Protein AF-A0A182PWM0-F1 (afdb_monomer_lite)

Radius of gyration: 20.84 Å; chains: 1; bounding box: 54×20×73 Å

pLDDT: mean 75.47, std 14.31, range [35.5, 90.56]

Foldseek 3Di:
DDDDPDDDPPDPPLVPDVVLVVLLVVLQVQLPDLLSLVVNLVSLVVCCVPSVDDLLSSLVSCCNNDDDPLNVVCVVLSPDSPSSVVNSVVCCVPRVDVVVSVVVLVVVLVPQPDQDPVDVVSVVVNVVSD

Secondary structure (DSSP, 8-state):
----------SSSGGG-HHHHHHHHHHHHHTSSGGGHHHHHHHHHHHHHHHT--HHHHHHHHHHH--THHHHHHHHHHTSTTTHHHHHHHHHHHH--HHHHHHHHHHHHHTSPPPBTTBHHHHHHHHHH-

Sequence (130 aa):
MDTAHLHDHLDTAHLHNPTHRSMNAALLHILKGMINWPLFIASYEHSKAICGYSDDENLLRLQRALKGAALEAMVPLLYLPSGLQEAVATLKLRFGRPEVIVERLIEKVRRMPVPRADRLETLAEFGFAV

Structure (mmCIF, N/CA/C/O backbone):
data_AF-A0A182PWM0-F1
#
_entry.id   AF-A0A182PWM0-F1
#
loop_
_atom_site.group_PDB
_atom_site.id
_atom_site.type_symbol
_atom_site.label_atom_id
_atom_site.label_alt_id
_atom_site.label_comp_id
_atom_site.label_asym_id
_atom_site.label_entity_id
_atom_site.label_seq_id
_atom_site.pdbx_PDB_ins_code
_atom_site.Cartn_x
_atom_site.Cartn_y
_atom_site.Cartn_z
_atom_site.occupancy
_atom_site.B_iso_or_equiv
_atom_site.auth_seq_id
_atom_site.auth_comp_id
_atom_site.auth_asym_id
_atom_site.auth_atom_id
_atom_site.pdbx_PDB_model_num
ATOM 1 N N . MET A 1 1 ? 21.338 3.970 -53.027 1.00 41.88 1 MET A N 1
ATOM 2 C CA . MET A 1 1 ? 21.735 4.786 -51.862 1.00 41.88 1 MET A CA 1
ATOM 3 C C . MET A 1 1 ? 20.477 4.968 -51.052 1.00 41.88 1 MET A C 1
ATOM 5 O O . MET A 1 1 ? 19.613 5.741 -51.444 1.00 41.88 1 MET A O 1
ATOM 9 N N . ASP A 1 2 ? 20.328 4.076 -50.079 1.00 35.50 2 ASP A N 1
ATOM 10 C CA . ASP A 1 2 ? 19.062 3.705 -49.464 1.00 35.50 2 ASP A CA 1
ATOM 11 C C . ASP A 1 2 ? 18.490 4.756 -48.519 1.00 35.50 2 ASP A C 1
ATOM 13 O O . ASP A 1 2 ? 19.178 5.420 -47.748 1.00 35.50 2 ASP A O 1
ATOM 17 N N . THR A 1 3 ? 17.173 4.838 -48.616 1.00 43.09 3 THR A N 1
ATOM 18 C CA . THR A 1 3 ? 16.211 5.476 -47.732 1.00 43.09 3 THR A CA 1
ATOM 19 C C . THR A 1 3 ? 16.212 4.849 -46.337 1.00 43.09 3 THR A C 1
ATOM 21 O O . THR A 1 3 ? 16.144 3.627 -46.253 1.00 43.09 3 THR A O 1
ATOM 24 N N . ALA A 1 4 ? 16.181 5.673 -45.281 1.00 39.97 4 ALA A N 1
ATOM 25 C CA . ALA A 1 4 ? 15.366 5.512 -44.058 1.00 39.97 4 ALA A CA 1
ATOM 26 C C . ALA A 1 4 ? 16.038 6.183 -42.845 1.00 39.97 4 ALA A C 1
ATOM 28 O O . ALA A 1 4 ? 16.676 5.532 -42.026 1.00 39.97 4 ALA A O 1
ATOM 29 N N . HIS A 1 5 ? 15.834 7.493 -42.689 1.00 45.12 5 HIS A N 1
ATOM 30 C CA . HIS A 1 5 ? 16.018 8.180 -41.405 1.00 45.12 5 HIS A CA 1
ATOM 31 C C . HIS A 1 5 ? 14.640 8.374 -40.748 1.00 45.12 5 HIS A C 1
ATOM 33 O O . HIS A 1 5 ? 14.159 9.485 -40.557 1.00 45.12 5 HIS A O 1
ATOM 39 N N . LEU A 1 6 ? 13.960 7.259 -40.479 1.00 51.03 6 LEU A N 1
ATOM 40 C CA . LEU A 1 6 ? 12.678 7.212 -39.775 1.00 51.03 6 LEU A CA 1
ATOM 41 C C . LEU A 1 6 ? 12.743 6.085 -38.750 1.00 51.03 6 LEU A C 1
ATOM 43 O O . LEU A 1 6 ? 12.370 4.958 -39.050 1.00 51.03 6 LEU A O 1
ATOM 47 N N . HIS A 1 7 ? 13.257 6.397 -37.566 1.00 47.38 7 HIS A N 1
ATOM 48 C CA . HIS A 1 7 ? 12.868 5.767 -36.306 1.00 47.38 7 HIS A CA 1
ATOM 49 C C . HIS A 1 7 ? 13.492 6.579 -35.175 1.00 47.38 7 HIS A C 1
ATOM 51 O O . HIS A 1 7 ? 14.667 6.410 -34.883 1.00 47.38 7 HIS A O 1
ATOM 57 N N . ASP A 1 8 ? 12.715 7.508 -34.617 1.00 44.38 8 ASP A N 1
ATOM 58 C CA . ASP A 1 8 ? 12.800 7.865 -33.192 1.00 44.38 8 ASP A CA 1
ATOM 59 C C . ASP A 1 8 ? 11.571 8.690 -32.772 1.00 44.38 8 ASP A C 1
ATOM 61 O O . ASP A 1 8 ? 11.645 9.806 -32.267 1.00 44.38 8 ASP A O 1
ATOM 65 N N . HIS A 1 9 ? 10.381 8.141 -33.041 1.00 41.25 9 HIS A N 1
ATOM 66 C CA . HIS A 1 9 ? 9.110 8.714 -32.573 1.00 41.25 9 HIS A CA 1
ATOM 67 C C . HIS A 1 9 ? 8.210 7.717 -31.829 1.00 41.25 9 HIS A C 1
ATOM 69 O O . HIS A 1 9 ? 7.061 8.027 -31.515 1.00 41.25 9 HIS A O 1
ATOM 75 N N . LEU A 1 10 ? 8.726 6.540 -31.486 1.00 48.03 10 LEU A N 1
ATOM 76 C CA . LEU A 1 10 ? 8.031 5.580 -30.635 1.00 48.03 10 LEU A CA 1
ATOM 77 C C . LEU A 1 10 ? 8.627 5.681 -29.234 1.00 48.03 10 LEU A C 1
ATOM 79 O O . LEU A 1 10 ? 9.715 5.176 -29.021 1.00 48.03 10 LEU A O 1
ATOM 83 N N . ASP A 1 11 ? 7.957 6.436 -28.355 1.00 44.78 11 ASP A N 1
ATOM 84 C CA . ASP A 1 11 ? 7.830 6.155 -26.903 1.00 44.78 11 ASP A CA 1
ATOM 85 C C . ASP A 1 11 ? 7.386 7.376 -26.079 1.00 44.78 11 ASP A C 1
ATOM 87 O O . ASP A 1 11 ? 7.838 7.641 -24.969 1.00 44.78 11 ASP A O 1
ATOM 91 N N . THR A 1 12 ? 6.421 8.141 -26.590 1.00 42.16 12 THR A N 1
ATOM 92 C CA . THR A 1 12 ? 5.679 9.125 -25.771 1.00 42.16 12 THR A CA 1
ATOM 93 C C . THR A 1 12 ? 4.162 8.933 -25.805 1.00 42.16 12 THR A C 1
ATOM 95 O O . THR A 1 12 ? 3.433 9.635 -25.105 1.00 42.16 12 THR A O 1
ATOM 98 N N . ALA A 1 13 ? 3.659 7.937 -26.545 1.00 43.47 13 ALA A N 1
ATOM 99 C CA . ALA A 1 13 ? 2.222 7.692 -26.692 1.00 43.47 13 ALA A CA 1
ATOM 100 C C . ALA A 1 13 ? 1.590 6.914 -25.517 1.00 43.47 13 ALA A C 1
ATOM 102 O O . ALA A 1 13 ? 0.389 7.045 -25.274 1.00 43.47 13 ALA A O 1
ATOM 103 N N . HIS A 1 14 ? 2.363 6.146 -24.738 1.00 50.81 14 HIS A N 1
ATOM 104 C CA . HIS A 1 14 ? 1.795 5.292 -23.683 1.00 50.81 14 HIS A CA 1
ATOM 105 C C . HIS A 1 14 ? 1.334 6.044 -22.424 1.00 50.81 14 HIS A C 1
ATOM 107 O O . HIS A 1 14 ? 0.420 5.585 -21.732 1.00 50.81 14 HIS A O 1
ATOM 113 N N . LEU A 1 15 ? 1.861 7.248 -22.169 1.00 48.56 15 LEU A N 1
ATOM 114 C CA . LEU A 1 15 ? 1.435 8.086 -21.040 1.00 48.56 15 LEU A CA 1
ATOM 115 C C . LEU A 1 15 ? 0.030 8.698 -21.203 1.00 48.56 15 LEU A C 1
ATOM 117 O O . LEU A 1 15 ? -0.489 9.276 -20.244 1.00 48.56 15 LEU A O 1
ATOM 121 N N . HIS A 1 16 ? -0.605 8.580 -22.377 1.00 52.81 16 HIS A N 1
ATOM 122 C CA . HIS A 1 16 ? -1.882 9.242 -22.670 1.00 52.81 16 HIS A CA 1
ATOM 123 C C . HIS A 1 16 ? -3.106 8.316 -22.750 1.00 52.81 16 HIS A C 1
ATOM 125 O O . HIS A 1 16 ? -4.194 8.799 -23.063 1.00 52.81 16 HIS A O 1
ATOM 131 N N . ASN A 1 17 ? -2.986 7.022 -22.419 1.00 64.00 17 ASN A N 1
ATOM 132 C CA . ASN A 1 17 ? -4.150 6.131 -22.387 1.00 64.00 17 ASN A CA 1
ATOM 133 C C . ASN A 1 17 ? -5.112 6.546 -21.244 1.00 64.00 17 ASN A C 1
ATOM 135 O O . ASN A 1 17 ? -4.738 6.461 -20.066 1.00 64.00 17 ASN A O 1
ATOM 139 N N . PRO A 1 18 ? -6.355 6.975 -21.543 1.00 65.25 18 PRO A N 1
ATOM 140 C CA . PRO A 1 18 ? -7.317 7.409 -20.526 1.00 65.25 18 PRO A CA 1
ATOM 141 C C . PRO A 1 18 ? -7.642 6.302 -19.511 1.00 65.25 18 PRO A C 1
ATOM 143 O O . PRO A 1 18 ? -7.843 6.591 -18.329 1.00 65.25 18 PRO A O 1
ATOM 146 N N . THR A 1 19 ? -7.587 5.035 -19.933 1.00 67.38 19 THR A N 1
ATOM 147 C CA . THR A 1 19 ? -7.746 3.859 -19.065 1.00 67.38 19 THR A CA 1
ATOM 148 C C . THR A 1 19 ? -6.635 3.791 -18.018 1.00 67.38 19 THR A C 1
ATOM 150 O O . THR A 1 19 ? -6.905 3.626 -16.828 1.00 67.38 19 THR A O 1
ATOM 153 N N . HIS A 1 20 ? -5.381 4.024 -18.429 1.00 69.25 20 HIS A N 1
ATOM 154 C CA . HIS A 1 20 ? -4.234 4.005 -17.517 1.00 69.25 20 HIS A CA 1
ATOM 155 C C . HIS A 1 20 ? -4.323 5.136 -16.488 1.00 69.25 20 HIS A C 1
ATOM 157 O O . HIS A 1 20 ? -4.017 4.938 -15.312 1.00 69.25 20 HIS A O 1
ATOM 163 N N . ARG A 1 21 ? -4.773 6.326 -16.909 1.00 66.06 21 ARG A N 1
ATOM 164 C CA . ARG A 1 21 ? -4.969 7.469 -16.007 1.00 66.06 21 ARG A CA 1
ATOM 165 C C . ARG A 1 21 ? -6.046 7.178 -14.958 1.00 66.06 21 ARG A C 1
ATOM 167 O O . ARG A 1 21 ? -5.825 7.459 -13.781 1.00 66.06 21 ARG A O 1
ATOM 174 N N . SER A 1 22 ? -7.174 6.596 -15.369 1.00 69.81 22 SER A N 1
ATOM 175 C CA . SER A 1 22 ? -8.280 6.240 -14.472 1.00 69.81 22 SER A CA 1
ATOM 176 C C . SER A 1 22 ? -7.861 5.211 -13.412 1.00 69.81 22 SER A C 1
ATOM 178 O O . SER A 1 22 ? -8.062 5.435 -12.218 1.00 69.81 22 SER A O 1
ATOM 180 N N . MET A 1 23 ? -7.183 4.131 -13.815 1.00 69.25 23 MET A N 1
ATOM 181 C CA . MET A 1 23 ? -6.751 3.082 -12.882 1.00 69.25 23 MET A CA 1
ATOM 182 C C . MET A 1 23 ? -5.656 3.556 -11.922 1.00 69.25 23 MET A C 1
ATOM 184 O O . MET A 1 23 ? -5.654 3.190 -10.746 1.00 69.25 23 MET A O 1
ATOM 188 N N . ASN A 1 24 ? -4.756 4.425 -12.386 1.00 67.12 24 ASN A N 1
ATOM 189 C CA . ASN A 1 24 ? -3.766 5.057 -11.518 1.00 67.12 24 ASN A CA 1
ATOM 190 C C . ASN A 1 24 ? -4.422 5.969 -10.476 1.00 67.12 24 ASN A C 1
ATOM 192 O O . ASN A 1 24 ? -4.042 5.924 -9.309 1.00 67.12 24 ASN A O 1
ATOM 196 N N . ALA A 1 25 ? -5.434 6.750 -10.862 1.00 63.66 25 ALA A N 1
ATOM 197 C CA . ALA A 1 25 ? -6.193 7.556 -9.912 1.00 63.66 25 ALA A CA 1
ATOM 198 C C . ALA A 1 25 ? -6.903 6.678 -8.865 1.00 63.66 25 ALA A C 1
ATOM 200 O O . ALA A 1 25 ? -6.824 6.969 -7.672 1.00 63.66 25 ALA A O 1
ATOM 201 N N . ALA A 1 26 ? -7.518 5.564 -9.278 1.00 65.38 26 ALA A N 1
ATOM 202 C CA . ALA A 1 26 ? -8.165 4.626 -8.359 1.00 65.38 26 ALA A CA 1
ATOM 203 C C . ALA A 1 26 ? -7.185 4.060 -7.313 1.00 65.38 26 ALA A C 1
ATOM 205 O O . ALA A 1 26 ? -7.489 4.062 -6.120 1.00 65.38 26 ALA A O 1
ATOM 206 N N . LEU A 1 27 ? -5.975 3.668 -7.726 1.00 61.44 27 LEU A N 1
ATOM 207 C CA . LEU A 1 27 ? -4.939 3.184 -6.804 1.00 61.44 27 LEU A CA 1
ATOM 208 C C . LEU A 1 27 ? -4.515 4.228 -5.766 1.00 61.44 27 LEU A C 1
ATOM 210 O O . LEU A 1 27 ? -4.323 3.885 -4.599 1.00 61.44 27 LEU A O 1
ATOM 214 N N . LEU A 1 28 ? -4.414 5.500 -6.164 1.00 59.88 28 LEU A N 1
ATOM 215 C CA . LEU A 1 28 ? -4.099 6.603 -5.250 1.00 59.88 28 LEU A CA 1
ATOM 216 C C . LEU A 1 28 ? -5.197 6.822 -4.202 1.00 59.88 28 LEU A C 1
ATOM 218 O O . LEU A 1 28 ? -4.897 7.140 -3.051 1.00 59.88 28 LEU A O 1
ATOM 222 N N . HIS A 1 29 ? -6.463 6.649 -4.587 1.00 60.91 29 HIS A N 1
ATOM 223 C CA . HIS A 1 29 ? -7.601 6.796 -3.679 1.00 60.91 29 HIS A CA 1
ATOM 224 C C . HIS A 1 29 ? -7.711 5.647 -2.667 1.00 60.91 29 HIS A C 1
ATOM 226 O O . HIS A 1 29 ? -8.109 5.884 -1.524 1.00 60.91 29 HIS A O 1
ATOM 232 N N . ILE A 1 30 ? -7.329 4.427 -3.053 1.00 58.12 30 ILE A N 1
ATOM 233 C CA . ILE A 1 30 ? -7.455 3.234 -2.204 1.00 58.12 30 ILE A CA 1
ATOM 234 C C . ILE A 1 30 ? -6.528 3.298 -0.975 1.00 58.12 30 ILE A C 1
ATOM 236 O O . ILE A 1 30 ? -6.920 2.870 0.110 1.00 58.12 30 ILE A O 1
ATOM 240 N N . LEU A 1 31 ? -5.340 3.906 -1.070 1.00 56.75 31 LEU A N 1
ATOM 241 C CA . LEU A 1 31 ? -4.331 3.894 0.006 1.00 56.75 31 LEU A CA 1
ATOM 242 C C . LEU A 1 31 ? -4.559 4.857 1.187 1.00 56.75 31 LEU A C 1
ATOM 244 O O . LEU A 1 31 ? -3.620 5.185 1.917 1.00 56.75 31 LEU A O 1
ATOM 248 N N . LYS A 1 32 ? -5.798 5.275 1.473 1.00 54.59 32 LYS A N 1
ATOM 249 C CA . LYS A 1 32 ? -6.109 5.935 2.756 1.00 54.59 32 LYS A CA 1
ATOM 250 C C . LYS A 1 32 ? -6.058 4.937 3.936 1.00 54.59 32 LYS A C 1
ATOM 252 O O . LYS A 1 32 ? -7.083 4.566 4.494 1.00 54.59 32 LYS A O 1
ATOM 257 N N . GLY A 1 33 ? -4.845 4.558 4.352 1.00 54.88 33 GLY A N 1
ATOM 258 C CA . GLY A 1 33 ? -4.549 3.819 5.589 1.00 54.88 33 GLY A CA 1
ATOM 259 C C . GLY A 1 33 ? -4.259 2.320 5.416 1.00 54.88 33 GLY A C 1
ATOM 260 O O . GLY A 1 33 ? -4.687 1.694 4.451 1.00 54.88 33 GLY A O 1
ATOM 261 N N . MET A 1 34 ? -3.544 1.730 6.390 1.00 56.66 34 MET A N 1
ATOM 262 C CA . MET A 1 34 ? -3.116 0.313 6.395 1.00 56.66 34 MET A CA 1
ATOM 263 C C . MET A 1 34 ? -4.268 -0.699 6.270 1.00 56.66 34 MET A C 1
ATOM 265 O O . MET A 1 34 ? -4.054 -1.796 5.769 1.00 56.66 34 MET A O 1
ATOM 269 N N . ILE A 1 35 ? -5.481 -0.340 6.703 1.00 61.69 35 ILE A N 1
ATOM 270 C CA . ILE A 1 35 ? -6.674 -1.201 6.607 1.00 61.69 35 ILE A CA 1
ATOM 271 C C . ILE A 1 35 ? -7.019 -1.522 5.143 1.00 61.69 35 ILE A C 1
ATOM 273 O O . ILE A 1 35 ? -7.510 -2.607 4.849 1.00 61.69 35 ILE A O 1
ATOM 277 N N . ASN A 1 36 ? -6.694 -0.624 4.212 1.00 74.50 36 ASN A N 1
ATOM 278 C CA . ASN A 1 36 ? -7.007 -0.799 2.797 1.00 74.50 36 ASN A CA 1
ATOM 279 C C . ASN A 1 36 ? -5.922 -1.572 2.033 1.00 74.50 36 ASN A C 1
ATOM 281 O O . ASN A 1 36 ? -6.005 -1.682 0.810 1.00 74.50 36 ASN A O 1
ATOM 285 N N . TRP A 1 37 ? -4.903 -2.104 2.720 1.00 82.31 37 TRP A N 1
ATOM 286 C CA . TRP A 1 37 ? -3.817 -2.851 2.084 1.00 82.31 37 TRP A CA 1
ATOM 287 C C . TRP A 1 37 ? -4.305 -4.008 1.185 1.00 82.31 37 TRP A C 1
ATOM 289 O O . TRP A 1 37 ? -3.847 -4.072 0.042 1.00 82.31 37 TRP A O 1
ATOM 299 N N . PRO A 1 38 ? -5.252 -4.877 1.609 1.00 83.38 38 PRO A N 1
ATOM 300 C CA . PRO A 1 38 ? -5.750 -5.957 0.753 1.00 83.38 38 PRO A CA 1
ATOM 301 C C . PRO A 1 38 ? -6.384 -5.442 -0.544 1.00 83.38 38 PRO A C 1
ATOM 303 O O . PRO A 1 38 ? -6.139 -5.983 -1.620 1.00 83.38 38 PRO A O 1
ATOM 306 N N . LEU A 1 39 ? -7.151 -4.352 -0.454 1.00 83.69 39 LEU A N 1
ATOM 307 C CA . LEU A 1 39 ? -7.780 -3.726 -1.614 1.00 83.69 39 LEU A CA 1
ATOM 308 C C . LEU A 1 39 ? -6.736 -3.093 -2.543 1.00 83.69 39 LEU A C 1
ATOM 310 O O . LEU A 1 39 ? -6.848 -3.198 -3.766 1.00 83.69 39 LEU A O 1
ATOM 314 N N . PHE A 1 40 ? -5.707 -2.464 -1.970 1.00 85.19 40 PHE A N 1
ATOM 315 C CA . PHE A 1 40 ? -4.605 -1.881 -2.727 1.00 85.19 40 PHE A CA 1
ATOM 316 C C . PHE A 1 40 ? -3.846 -2.943 -3.521 1.00 85.19 40 PHE A C 1
ATOM 318 O O . PHE A 1 40 ? -3.717 -2.800 -4.735 1.00 85.19 40 PHE A O 1
ATOM 325 N N . ILE A 1 41 ? -3.366 -4.005 -2.862 1.00 87.25 41 ILE A N 1
ATOM 326 C CA . ILE A 1 41 ? -2.516 -5.001 -3.524 1.00 87.25 41 ILE A CA 1
ATOM 327 C C . ILE A 1 41 ? -3.288 -5.762 -4.608 1.00 87.25 41 ILE A C 1
ATOM 329 O O . ILE A 1 41 ? -2.764 -5.933 -5.705 1.00 87.25 41 ILE A O 1
ATOM 333 N N . ALA A 1 42 ? -4.560 -6.100 -4.361 1.00 88.12 42 ALA A N 1
ATOM 334 C CA . ALA A 1 42 ? -5.422 -6.730 -5.360 1.00 88.12 42 ALA A CA 1
ATOM 335 C C . ALA A 1 42 ? -5.634 -5.825 -6.585 1.00 88.12 42 ALA A C 1
ATOM 337 O O . ALA A 1 42 ? -5.486 -6.265 -7.724 1.00 88.12 42 ALA A O 1
ATOM 338 N N . SER A 1 43 ? -5.918 -4.537 -6.365 1.00 86.94 43 SER A N 1
ATOM 339 C CA . SER A 1 43 ? -6.106 -3.571 -7.456 1.00 86.94 43 SER A CA 1
ATOM 340 C C . SER A 1 43 ? -4.812 -3.325 -8.234 1.00 86.94 43 SER A C 1
ATOM 342 O O . SER A 1 43 ? -4.827 -3.171 -9.458 1.00 86.94 43 SER A O 1
ATOM 344 N N . TYR A 1 44 ? -3.676 -3.288 -7.537 1.00 88.56 44 TYR A N 1
ATOM 345 C CA . TYR A 1 44 ? -2.360 -3.083 -8.132 1.00 88.56 44 TYR A CA 1
ATOM 346 C C . TYR A 1 44 ? -1.964 -4.262 -9.027 1.00 88.56 44 TYR A C 1
ATOM 348 O O . TYR A 1 44 ? -1.580 -4.054 -10.176 1.00 88.56 44 TYR A O 1
ATOM 356 N N . GLU A 1 45 ? -2.120 -5.494 -8.537 1.00 90.06 45 GLU A N 1
ATOM 357 C CA . GLU A 1 45 ? -1.825 -6.714 -9.296 1.00 90.06 45 GLU A CA 1
ATOM 358 C C . GLU A 1 45 ? -2.773 -6.885 -10.486 1.00 90.06 45 GLU A C 1
ATOM 360 O O . GLU A 1 45 ? -2.321 -7.156 -11.598 1.00 90.06 45 GLU A O 1
ATOM 365 N N . HIS A 1 46 ? -4.071 -6.640 -10.286 1.00 88.19 46 HIS A N 1
ATOM 366 C CA . HIS A 1 46 ? -5.056 -6.696 -11.362 1.00 88.19 46 HIS A CA 1
ATOM 367 C C . HIS A 1 46 ? -4.728 -5.698 -12.478 1.00 88.19 46 HIS A C 1
ATOM 369 O O . HIS A 1 46 ? -4.640 -6.073 -13.644 1.00 88.19 46 HIS A O 1
ATOM 375 N N . SER A 1 47 ? -4.473 -4.437 -12.123 1.00 84.06 47 SER A N 1
ATOM 376 C CA . SER A 1 47 ? -4.118 -3.394 -13.093 1.00 84.06 47 SER A CA 1
ATOM 377 C C . SER A 1 47 ? -2.764 -3.626 -13.763 1.00 84.06 47 SER A C 1
ATOM 379 O O . SER A 1 47 ? -2.629 -3.334 -14.947 1.00 84.06 47 SER A O 1
ATOM 381 N N . LYS A 1 48 ? -1.777 -4.202 -13.059 1.00 87.31 48 LYS A N 1
ATOM 382 C CA . LYS A 1 48 ? -0.528 -4.670 -13.679 1.00 87.31 48 LYS A CA 1
ATOM 383 C C . LYS A 1 48 ? -0.821 -5.686 -14.786 1.00 87.31 48 LYS A C 1
ATOM 385 O O . LYS A 1 48 ? -0.282 -5.545 -15.879 1.00 87.31 48 LYS A O 1
ATOM 390 N N . ALA A 1 49 ? -1.688 -6.663 -14.518 1.00 86.56 49 ALA A N 1
ATOM 391 C CA . ALA A 1 49 ? -2.016 -7.715 -15.475 1.00 86.56 49 ALA A CA 1
ATOM 392 C C . ALA A 1 49 ? -2.800 -7.201 -16.693 1.00 86.56 49 ALA A C 1
ATOM 394 O O . ALA A 1 49 ? -2.488 -7.590 -17.815 1.00 86.56 49 ALA A O 1
ATOM 395 N N . ILE A 1 50 ? -3.795 -6.328 -16.499 1.00 85.69 50 ILE A N 1
ATOM 396 C CA . ILE A 1 50 ? -4.692 -5.923 -17.597 1.00 85.69 50 ILE A CA 1
ATOM 3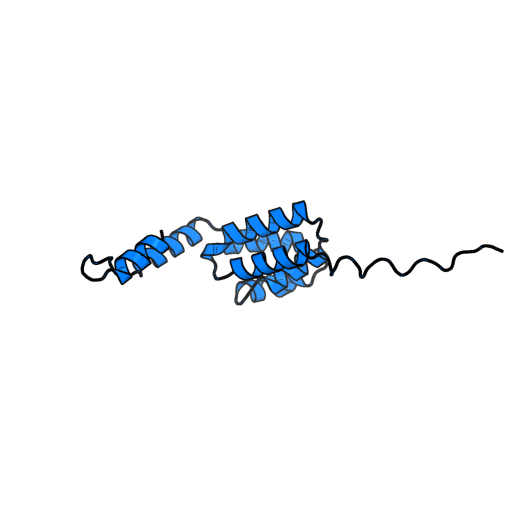97 C C . ILE A 1 50 ? -4.180 -4.740 -18.431 1.00 85.69 50 ILE A C 1
ATOM 399 O O . ILE A 1 50 ? -4.626 -4.567 -19.561 1.00 85.69 50 ILE A O 1
ATOM 403 N N . CYS A 1 51 ? -3.267 -3.918 -17.899 1.00 83.31 51 CYS A N 1
ATOM 404 C CA . CYS A 1 51 ? -2.733 -2.745 -18.607 1.00 83.31 51 CYS A CA 1
ATOM 405 C C . CYS A 1 51 ? -1.336 -2.955 -19.201 1.00 83.31 51 CYS A C 1
ATOM 407 O O . CYS A 1 51 ? -0.872 -2.097 -19.945 1.00 83.31 51 CYS A O 1
ATOM 409 N N . GLY A 1 52 ? -0.654 -4.054 -18.863 1.00 83.12 52 GLY A N 1
ATOM 410 C CA . GLY A 1 52 ? 0.684 -4.342 -19.384 1.00 83.12 52 GLY A CA 1
ATOM 411 C C . GLY A 1 52 ? 1.753 -3.337 -18.943 1.00 83.12 52 GLY A C 1
ATOM 412 O O . GLY A 1 52 ? 2.670 -3.063 -19.709 1.00 83.12 52 GLY A O 1
ATOM 413 N N . TYR A 1 53 ? 1.632 -2.774 -17.735 1.00 85.19 53 TYR A N 1
ATOM 414 C CA . TYR A 1 53 ? 2.605 -1.805 -17.219 1.00 85.19 53 TYR A CA 1
ATOM 415 C C . TYR A 1 53 ? 4.011 -2.404 -17.119 1.00 85.19 53 TYR A C 1
ATOM 417 O O . TYR A 1 53 ? 4.171 -3.501 -16.569 1.00 85.19 53 TYR A O 1
ATOM 425 N N . SER A 1 54 ? 5.019 -1.645 -17.551 1.00 88.56 54 SER A N 1
ATOM 426 C CA . SER A 1 54 ? 6.430 -1.997 -17.372 1.00 88.56 54 SER A CA 1
ATOM 427 C C . SER A 1 54 ? 6.826 -2.004 -15.892 1.00 88.56 54 SER A C 1
ATOM 429 O O . SER A 1 54 ? 6.104 -1.501 -15.021 1.00 88.56 54 SER A O 1
ATOM 431 N N . ASP A 1 55 ? 7.982 -2.586 -15.574 1.00 89.00 55 ASP A N 1
ATOM 432 C CA . ASP A 1 55 ? 8.465 -2.607 -14.193 1.00 89.00 55 ASP A CA 1
ATOM 433 C C . ASP A 1 55 ? 8.784 -1.190 -13.673 1.00 89.00 55 ASP A C 1
ATOM 435 O O . ASP A 1 55 ? 8.432 -0.876 -12.533 1.00 89.00 55 ASP A O 1
ATOM 439 N N . ASP A 1 56 ? 9.295 -0.296 -14.525 1.00 87.00 56 ASP A N 1
ATOM 440 C CA . ASP A 1 56 ? 9.530 1.118 -14.194 1.00 87.00 56 ASP A CA 1
ATOM 441 C C . ASP A 1 56 ? 8.225 1.888 -13.942 1.00 87.00 56 ASP A C 1
ATOM 443 O O . ASP A 1 56 ? 8.104 2.646 -12.973 1.00 87.00 56 ASP A O 1
ATOM 447 N N . GLU A 1 57 ? 7.202 1.669 -14.774 1.00 87.12 57 GLU A N 1
ATOM 448 C CA . GLU A 1 57 ? 5.881 2.271 -14.567 1.00 87.12 57 GLU A CA 1
ATOM 449 C C . GLU A 1 57 ? 5.272 1.804 -13.244 1.00 87.12 57 GLU A C 1
ATOM 451 O O . GLU A 1 57 ? 4.691 2.590 -12.495 1.00 87.12 57 GLU A O 1
ATOM 456 N N . ASN A 1 58 ? 5.433 0.523 -12.929 1.00 89.44 58 ASN A N 1
ATOM 457 C CA . ASN A 1 58 ? 4.977 -0.083 -11.689 1.00 89.44 58 ASN A CA 1
ATOM 458 C C . ASN A 1 58 ? 5.718 0.462 -10.459 1.00 89.44 58 ASN A C 1
ATOM 460 O O . ASN A 1 58 ? 5.069 0.804 -9.468 1.00 89.44 58 ASN A O 1
ATOM 464 N N . LEU A 1 59 ? 7.038 0.646 -10.535 1.00 88.88 59 LEU A N 1
ATOM 465 C CA . LEU A 1 59 ? 7.818 1.320 -9.494 1.00 88.88 59 LEU A CA 1
ATOM 466 C C . LEU A 1 59 ? 7.314 2.746 -9.252 1.00 88.88 59 LEU A C 1
ATOM 468 O O . LEU A 1 59 ? 7.046 3.123 -8.111 1.00 88.88 59 LEU A O 1
ATOM 472 N N . LEU A 1 60 ? 7.082 3.517 -10.316 1.00 85.69 60 LEU A N 1
ATOM 473 C CA . LEU A 1 60 ? 6.552 4.875 -10.210 1.00 85.69 60 LEU A CA 1
ATOM 474 C C . LEU A 1 60 ? 5.137 4.905 -9.606 1.00 85.69 60 LEU A C 1
ATOM 476 O O . LEU A 1 60 ? 4.788 5.810 -8.843 1.00 85.69 60 LEU A O 1
ATOM 480 N N . ARG A 1 61 ? 4.303 3.910 -9.922 1.00 87.31 61 ARG A N 1
ATOM 481 C CA . ARG A 1 61 ? 2.970 3.752 -9.322 1.00 87.31 61 ARG A CA 1
ATOM 482 C C . ARG A 1 61 ? 3.077 3.468 -7.827 1.00 87.31 61 ARG A C 1
ATOM 484 O O . ARG A 1 61 ? 2.370 4.118 -7.063 1.00 87.31 61 ARG A O 1
ATOM 491 N N . LEU A 1 62 ? 3.985 2.586 -7.400 1.00 87.19 62 LEU A N 1
ATOM 492 C CA . LEU A 1 62 ? 4.254 2.341 -5.978 1.00 87.19 62 LEU A CA 1
ATOM 493 C C . LEU A 1 62 ? 4.748 3.608 -5.269 1.00 87.19 62 LEU A C 1
ATOM 495 O O . LEU A 1 62 ? 4.203 3.957 -4.226 1.00 87.19 62 LEU A O 1
ATOM 499 N N . GLN A 1 63 ? 5.699 4.344 -5.854 1.00 83.19 63 GLN A N 1
ATOM 500 C CA . GLN A 1 63 ? 6.200 5.609 -5.296 1.00 83.19 63 GLN A CA 1
ATOM 501 C C . GLN A 1 63 ? 5.082 6.631 -5.057 1.00 83.19 63 GLN A C 1
ATOM 503 O O . GLN A 1 63 ? 5.055 7.291 -4.022 1.00 83.19 63 GLN A O 1
ATOM 508 N N . ARG A 1 64 ? 4.141 6.760 -6.000 1.00 81.19 64 ARG A N 1
ATOM 509 C CA . ARG A 1 64 ? 3.014 7.702 -5.883 1.00 81.19 64 ARG A CA 1
ATOM 510 C C . ARG A 1 64 ? 1.946 7.235 -4.896 1.00 81.19 64 ARG A C 1
ATOM 512 O O . ARG A 1 64 ? 1.265 8.062 -4.289 1.00 81.19 64 ARG A O 1
ATOM 519 N N . ALA A 1 65 ? 1.759 5.925 -4.793 1.00 79.25 65 ALA A N 1
ATOM 520 C CA . ALA A 1 65 ? 0.712 5.317 -3.991 1.00 79.25 65 ALA A CA 1
ATOM 521 C C . ALA A 1 65 ? 1.106 5.277 -2.503 1.00 79.25 65 ALA A C 1
ATOM 523 O O . ALA A 1 65 ? 0.295 5.611 -1.636 1.00 79.25 65 ALA A O 1
ATOM 524 N N . LEU A 1 66 ? 2.360 4.935 -2.197 1.00 80.44 66 LEU A N 1
ATOM 525 C CA . LEU A 1 66 ? 2.868 4.851 -0.830 1.00 80.44 66 LEU A CA 1
ATOM 526 C C . LEU A 1 66 ? 3.024 6.237 -0.193 1.00 80.44 66 LEU A C 1
ATOM 528 O O . LEU A 1 66 ? 3.466 7.195 -0.821 1.00 80.44 66 LEU A O 1
ATOM 532 N N . LYS A 1 67 ? 2.685 6.338 1.096 1.00 76.44 67 LYS A N 1
ATOM 533 C CA . LYS A 1 67 ? 2.818 7.567 1.894 1.00 76.44 67 LYS A CA 1
ATOM 534 C C . LYS A 1 67 ? 3.361 7.270 3.290 1.00 76.44 67 LYS A C 1
ATOM 536 O O . LYS A 1 67 ? 3.190 6.164 3.807 1.00 76.44 67 LYS A O 1
ATOM 541 N N . GLY A 1 68 ? 3.973 8.281 3.909 1.00 75.50 68 GLY A N 1
ATOM 542 C CA . GLY A 1 68 ? 4.487 8.219 5.281 1.00 75.50 68 GLY A CA 1
ATOM 543 C C . GLY A 1 68 ? 5.471 7.067 5.491 1.00 75.50 68 GLY A C 1
ATOM 544 O O . GLY A 1 68 ? 6.290 6.781 4.620 1.00 75.50 68 GLY A O 1
ATOM 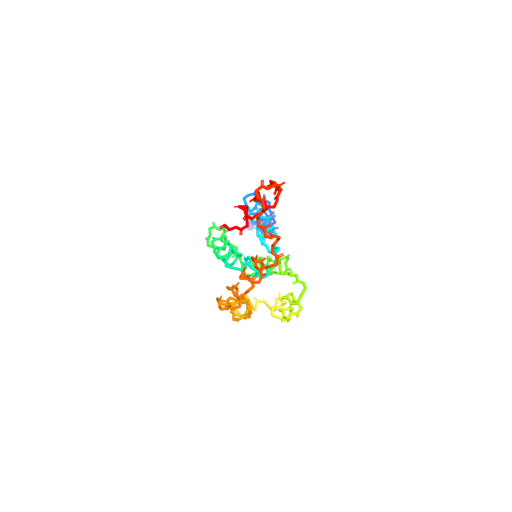545 N N . ALA A 1 69 ? 5.328 6.350 6.608 1.00 68.88 69 ALA A N 1
ATOM 546 C CA . ALA A 1 69 ? 6.237 5.272 7.006 1.00 68.88 69 ALA A CA 1
ATOM 547 C C . ALA A 1 69 ? 6.373 4.133 5.975 1.00 68.88 69 ALA A C 1
ATOM 549 O O . ALA A 1 69 ? 7.389 3.440 5.950 1.00 68.88 69 ALA A O 1
ATOM 550 N N . ALA A 1 70 ? 5.363 3.918 5.123 1.00 73.94 70 ALA A N 1
ATOM 551 C CA . ALA A 1 70 ? 5.438 2.918 4.060 1.00 73.94 70 ALA A CA 1
ATOM 552 C C . ALA A 1 70 ? 6.341 3.366 2.905 1.00 73.94 70 ALA A C 1
ATOM 554 O O . ALA A 1 70 ? 7.073 2.548 2.358 1.00 73.94 70 ALA A O 1
ATOM 555 N N . LEU A 1 71 ? 6.318 4.658 2.568 1.00 79.00 71 LEU A N 1
ATOM 556 C CA . LEU A 1 71 ? 7.205 5.225 1.559 1.00 79.00 71 LEU A CA 1
ATOM 557 C C . LEU A 1 71 ? 8.642 5.257 2.079 1.00 79.00 71 LEU A C 1
ATOM 559 O O . LEU A 1 71 ? 9.524 4.712 1.430 1.00 79.00 71 LEU A O 1
ATOM 563 N N . GLU A 1 72 ? 8.861 5.815 3.273 1.00 78.00 72 GLU A N 1
ATOM 564 C CA . GLU A 1 72 ? 10.196 5.961 3.878 1.00 78.00 72 GLU A CA 1
ATOM 565 C C . GLU A 1 72 ? 10.950 4.632 3.961 1.00 78.00 72 GLU A C 1
ATOM 567 O O . GLU A 1 72 ? 12.132 4.556 3.639 1.00 78.00 72 GLU A O 1
ATOM 572 N N . ALA A 1 73 ? 10.246 3.563 4.330 1.00 72.25 73 ALA A N 1
ATOM 573 C CA . ALA A 1 73 ? 10.817 2.228 4.395 1.00 72.25 73 ALA A CA 1
ATOM 574 C C . ALA A 1 73 ? 11.221 1.655 3.030 1.00 72.25 73 ALA A C 1
ATOM 576 O O . ALA A 1 73 ? 12.104 0.802 2.973 1.00 72.25 73 ALA A O 1
ATOM 577 N N . MET A 1 74 ? 10.520 2.039 1.962 1.00 80.19 74 MET A N 1
ATOM 578 C CA . MET A 1 74 ? 10.648 1.437 0.633 1.00 80.19 74 MET A CA 1
ATOM 579 C C . MET A 1 74 ? 11.498 2.275 -0.318 1.00 80.19 74 MET A C 1
ATOM 581 O O . MET A 1 74 ? 11.875 1.764 -1.367 1.00 80.19 74 MET A O 1
ATOM 585 N N . VAL A 1 75 ? 11.830 3.523 0.042 1.00 78.88 75 VAL A N 1
ATOM 586 C CA . VAL A 1 75 ? 12.621 4.455 -0.778 1.00 78.88 75 VAL A CA 1
ATOM 587 C C . VAL A 1 75 ? 13.802 3.759 -1.469 1.00 78.88 75 VAL A C 1
ATOM 589 O O . VAL A 1 75 ? 13.817 3.776 -2.695 1.00 78.88 75 VAL A O 1
ATOM 592 N N . PRO A 1 76 ? 14.722 3.055 -0.778 1.00 80.06 76 PRO A N 1
ATOM 593 C CA . PRO A 1 76 ? 15.884 2.452 -1.440 1.00 80.06 76 PRO A CA 1
ATOM 594 C C . PRO A 1 76 ? 15.523 1.449 -2.548 1.00 80.06 76 PRO A C 1
ATOM 596 O O . PRO A 1 76 ? 16.167 1.428 -3.592 1.00 80.06 76 PRO A O 1
ATOM 599 N N . LEU A 1 77 ? 14.465 0.658 -2.343 1.00 81.38 77 LEU A N 1
ATOM 600 C CA . LEU A 1 77 ? 14.002 -0.354 -3.298 1.00 81.38 77 LEU A CA 1
ATOM 601 C C . LEU A 1 77 ? 13.259 0.269 -4.482 1.00 81.38 77 LEU A C 1
ATOM 603 O O . LEU A 1 77 ? 13.290 -0.264 -5.586 1.00 81.38 77 LEU A O 1
ATOM 607 N N . LEU A 1 78 ? 12.604 1.411 -4.268 1.00 83.62 78 LEU A N 1
ATOM 608 C CA . LEU A 1 78 ? 11.815 2.080 -5.298 1.00 83.62 78 LEU A CA 1
ATOM 609 C C . LEU A 1 78 ? 12.663 2.818 -6.340 1.00 83.62 78 LEU A C 1
ATOM 611 O O . LEU A 1 78 ? 12.128 3.160 -7.392 1.00 83.62 78 LEU A O 1
ATOM 615 N N . TYR A 1 79 ? 13.943 3.078 -6.057 1.00 83.00 79 TYR A N 1
ATOM 616 C CA . TYR A 1 79 ? 14.883 3.711 -6.992 1.00 83.00 79 TYR A CA 1
ATOM 617 C C . TYR A 1 79 ? 15.783 2.708 -7.729 1.00 83.00 79 TYR A C 1
ATOM 619 O O . TYR A 1 79 ? 16.547 3.111 -8.604 1.00 83.00 79 TYR A O 1
ATOM 627 N N . LEU A 1 80 ? 15.704 1.414 -7.400 1.00 84.38 80 LEU A N 1
ATOM 628 C CA . LEU A 1 80 ? 16.465 0.375 -8.086 1.00 84.38 80 LEU A CA 1
ATOM 629 C C . LEU A 1 80 ? 15.668 -0.135 -9.305 1.00 84.38 80 LEU A C 1
ATOM 631 O O . LEU A 1 80 ? 14.539 -0.587 -9.116 1.00 84.38 80 LEU A O 1
ATOM 635 N N . PRO A 1 81 ? 16.237 -0.155 -10.528 1.00 73.19 81 PRO A N 1
ATOM 636 C CA . PRO A 1 81 ? 15.535 -0.612 -11.739 1.00 73.19 81 PRO A CA 1
ATOM 637 C C . PRO A 1 81 ? 14.996 -2.051 -11.659 1.00 73.19 81 PRO A C 1
ATOM 639 O O . PRO A 1 81 ? 14.017 -2.399 -12.305 1.00 73.19 81 PRO A O 1
ATOM 642 N N . SER A 1 82 ? 15.607 -2.900 -10.829 1.00 81.12 82 SER A N 1
ATOM 643 C CA . SER A 1 82 ? 15.182 -4.282 -10.564 1.00 81.12 82 SER A CA 1
ATOM 644 C C . SER A 1 82 ? 14.481 -4.463 -9.210 1.00 81.12 82 SER A C 1
ATOM 646 O O . SER A 1 82 ? 14.189 -5.586 -8.799 1.00 81.12 82 SER A O 1
ATOM 648 N N . GLY A 1 83 ? 14.188 -3.367 -8.506 1.00 86.38 83 GLY A N 1
ATOM 649 C CA . GLY A 1 83 ? 13.663 -3.384 -7.142 1.00 86.38 83 GLY A CA 1
ATOM 650 C C . GLY A 1 83 ? 12.178 -3.724 -7.031 1.00 86.38 83 GLY A C 1
ATOM 651 O O . GLY A 1 83 ? 11.683 -3.891 -5.920 1.00 86.38 83 GLY A O 1
ATOM 652 N N . LEU A 1 84 ? 11.442 -3.852 -8.143 1.00 90.25 84 LEU A N 1
ATOM 653 C CA . LEU A 1 84 ? 9.986 -4.015 -8.103 1.00 90.25 84 LEU A CA 1
ATOM 654 C C . LEU A 1 84 ? 9.542 -5.267 -7.335 1.00 90.25 84 LEU A C 1
ATOM 656 O O . LEU A 1 84 ? 8.638 -5.193 -6.501 1.00 90.25 84 LEU A O 1
ATOM 660 N N . GLN A 1 85 ? 10.150 -6.417 -7.628 1.00 90.56 85 GLN A N 1
ATOM 661 C CA . GLN A 1 85 ? 9.787 -7.683 -6.983 1.00 90.56 85 GLN A CA 1
ATOM 662 C C . GLN A 1 85 ? 10.053 -7.629 -5.479 1.00 90.56 85 GLN A C 1
ATOM 664 O O . GLN A 1 85 ? 9.197 -8.010 -4.680 1.00 90.56 85 GLN A O 1
ATOM 669 N N . GLU A 1 86 ? 11.211 -7.092 -5.099 1.00 90.19 86 GLU A N 1
ATOM 670 C CA . GLU A 1 86 ? 11.599 -6.938 -3.703 1.00 90.19 86 GLU A CA 1
ATOM 671 C C . GLU A 1 86 ? 10.686 -5.942 -2.980 1.00 90.19 86 GLU A C 1
ATOM 673 O O . GLU A 1 86 ? 10.147 -6.270 -1.928 1.00 90.19 86 GLU A O 1
ATOM 678 N N . ALA A 1 87 ? 10.394 -4.788 -3.589 1.00 89.19 87 ALA A N 1
ATOM 679 C CA . ALA A 1 87 ? 9.473 -3.796 -3.045 1.00 89.19 87 ALA A CA 1
ATOM 680 C C . ALA A 1 87 ? 8.082 -4.394 -2.786 1.00 89.19 87 ALA A C 1
ATOM 682 O O . ALA A 1 87 ? 7.532 -4.243 -1.694 1.00 89.19 87 ALA A O 1
ATOM 683 N N . VAL A 1 88 ? 7.513 -5.127 -3.750 1.00 89.44 88 VAL A N 1
ATOM 684 C CA . VAL A 1 88 ? 6.207 -5.787 -3.576 1.00 89.44 88 VAL A CA 1
ATOM 685 C C . VAL A 1 88 ? 6.264 -6.843 -2.468 1.00 89.44 88 VAL A C 1
ATOM 687 O O . VAL A 1 88 ? 5.353 -6.900 -1.637 1.00 89.44 88 VAL A O 1
ATOM 690 N N . ALA A 1 89 ? 7.323 -7.653 -2.413 1.00 89.44 89 ALA A N 1
ATOM 691 C CA . ALA A 1 89 ? 7.499 -8.663 -1.372 1.00 89.44 89 ALA A CA 1
ATOM 692 C C . ALA A 1 89 ? 7.614 -8.033 0.025 1.00 89.44 89 ALA A C 1
ATOM 694 O O . ALA A 1 89 ? 6.924 -8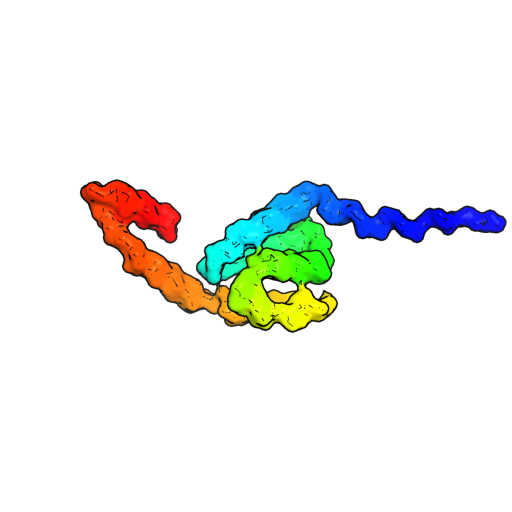.460 0.956 1.00 89.44 89 ALA A O 1
ATOM 695 N N . THR A 1 90 ? 8.418 -6.978 0.179 1.00 87.44 90 THR A N 1
ATOM 696 C CA . THR A 1 90 ? 8.571 -6.281 1.458 1.00 87.44 90 THR A CA 1
ATOM 697 C C . THR A 1 90 ? 7.273 -5.605 1.886 1.00 87.44 90 THR A C 1
ATOM 699 O O . THR A 1 90 ? 6.901 -5.675 3.060 1.00 87.44 90 THR A O 1
ATOM 702 N N . LEU A 1 91 ? 6.536 -4.998 0.953 1.00 86.44 91 LEU A N 1
ATOM 703 C CA . LEU A 1 91 ? 5.235 -4.411 1.253 1.00 86.44 91 LEU A CA 1
ATOM 704 C C . LEU A 1 91 ? 4.230 -5.471 1.737 1.00 86.44 91 LEU A C 1
ATOM 706 O O . LEU A 1 91 ? 3.561 -5.254 2.748 1.00 86.44 91 LEU A O 1
ATOM 710 N N . LYS A 1 92 ? 4.167 -6.641 1.085 1.00 86.94 92 LYS A N 1
ATOM 711 C CA . LYS A 1 92 ? 3.327 -7.770 1.529 1.00 86.94 92 LYS A CA 1
ATOM 712 C C . LYS A 1 92 ? 3.710 -8.246 2.927 1.00 86.94 92 LYS A C 1
ATOM 714 O O . LYS A 1 92 ? 2.831 -8.411 3.768 1.00 86.94 92 LYS A O 1
ATOM 719 N N . LEU A 1 93 ? 5.002 -8.399 3.205 1.00 86.25 93 LEU A N 1
ATOM 720 C CA . LEU A 1 93 ? 5.486 -8.826 4.517 1.00 86.25 93 LEU A CA 1
ATOM 721 C C . LEU A 1 93 ? 5.132 -7.820 5.624 1.00 86.25 93 LEU A C 1
ATOM 723 O O . LEU A 1 93 ? 4.748 -8.207 6.728 1.00 86.25 93 LEU A O 1
ATOM 727 N N . ARG A 1 94 ? 5.262 -6.521 5.338 1.00 80.38 94 ARG A N 1
ATOM 728 C CA . ARG A 1 94 ? 5.144 -5.460 6.346 1.00 80.38 94 ARG A CA 1
ATOM 729 C C . ARG A 1 94 ? 3.708 -4.983 6.562 1.00 80.38 94 ARG A C 1
ATOM 731 O O . ARG A 1 94 ? 3.347 -4.650 7.690 1.00 80.38 94 ARG A O 1
ATOM 738 N N . PHE A 1 95 ? 2.894 -4.963 5.508 1.00 79.88 95 PHE A N 1
ATOM 739 C CA . PHE A 1 95 ? 1.531 -4.417 5.526 1.00 79.88 95 PHE A CA 1
ATOM 740 C C . PHE A 1 95 ? 0.443 -5.468 5.286 1.00 79.88 95 PHE A C 1
ATOM 742 O O . PHE A 1 95 ? -0.709 -5.221 5.629 1.00 79.88 95 PHE A O 1
ATOM 749 N N . GLY A 1 96 ? 0.795 -6.650 4.773 1.00 82.00 96 GLY A N 1
ATOM 750 C CA . GLY A 1 96 ? -0.134 -7.745 4.472 1.00 82.00 96 GLY A CA 1
ATOM 751 C C . GLY A 1 96 ? -0.393 -8.727 5.602 1.00 82.00 96 GLY A C 1
ATOM 752 O O . GLY A 1 96 ? -0.941 -9.790 5.337 1.00 82.00 96 GLY A O 1
ATOM 753 N N . ARG A 1 97 ? -0.016 -8.398 6.841 1.00 86.06 97 ARG A N 1
ATOM 754 C CA . ARG A 1 97 ? -0.222 -9.270 8.003 1.00 86.06 97 ARG A CA 1
ATOM 755 C C . ARG A 1 97 ? -1.704 -9.287 8.400 1.00 86.06 97 ARG A C 1
ATOM 757 O O . ARG A 1 97 ? -2.170 -8.282 8.952 1.00 86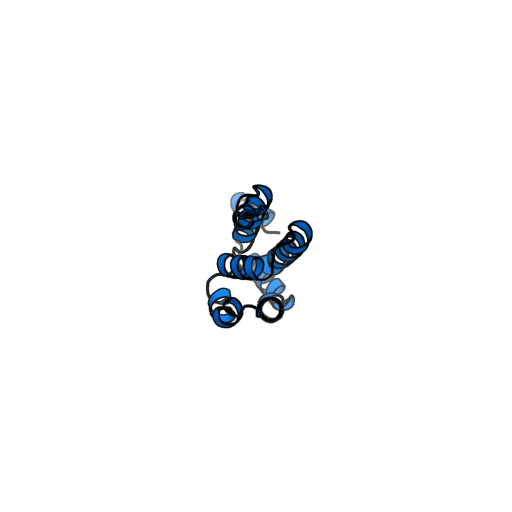.06 97 ARG A O 1
ATOM 764 N N . PRO A 1 98 ? -2.450 -10.378 8.143 1.00 81.62 98 PRO A N 1
ATOM 765 C CA . PRO A 1 98 ? -3.892 -10.401 8.359 1.00 81.62 98 PRO A CA 1
ATOM 766 C C . PRO A 1 98 ? -4.250 -10.173 9.829 1.00 81.62 98 PRO A C 1
ATOM 768 O O . PRO A 1 98 ? -5.228 -9.487 10.107 1.00 81.62 98 PRO A O 1
ATOM 771 N N . GLU A 1 99 ? -3.421 -10.632 10.770 1.00 84.31 99 GLU A N 1
ATOM 772 C CA . GLU A 1 99 ? -3.653 -10.455 12.207 1.00 84.31 99 GLU A CA 1
ATOM 773 C C . GLU A 1 99 ? -3.652 -8.971 12.593 1.00 84.31 99 GLU A C 1
ATOM 775 O O . GLU A 1 99 ? -4.543 -8.505 13.298 1.00 84.31 99 GLU A O 1
ATOM 780 N N . VAL A 1 100 ? -2.692 -8.203 12.065 1.00 82.56 100 VAL A N 1
ATOM 781 C CA . VAL A 1 100 ? -2.567 -6.760 12.329 1.00 82.56 100 VAL A CA 1
ATOM 782 C C . VAL A 1 100 ? -3.708 -5.982 11.672 1.00 82.56 100 VAL A C 1
ATOM 784 O O . VAL A 1 100 ? -4.189 -4.992 12.222 1.00 82.56 100 VAL A O 1
ATOM 787 N N . ILE A 1 101 ? -4.142 -6.407 10.483 1.00 82.88 101 ILE A N 1
ATOM 788 C CA . ILE A 1 101 ? -5.271 -5.787 9.780 1.00 82.88 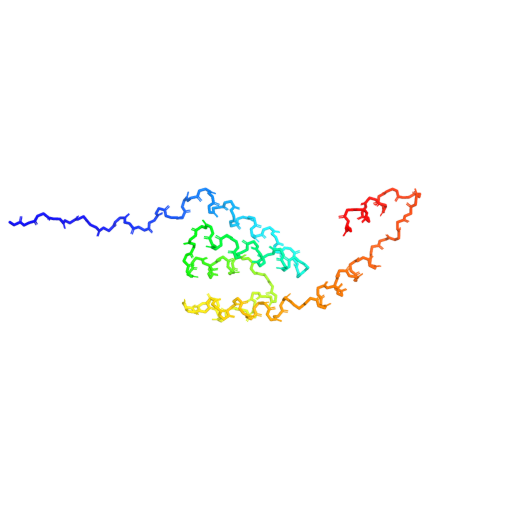101 ILE A CA 1
ATOM 789 C C . ILE A 1 101 ? -6.562 -6.006 10.577 1.00 82.88 101 ILE A C 1
ATOM 791 O O . ILE A 1 101 ? -7.283 -5.043 10.838 1.00 82.88 101 ILE A O 1
ATOM 795 N N . VAL A 1 102 ? -6.820 -7.243 11.012 1.00 85.81 102 VAL A N 1
ATOM 796 C CA . VAL A 1 102 ? -7.984 -7.598 11.834 1.00 85.81 102 VAL A CA 1
ATOM 797 C C . VAL A 1 102 ? -7.967 -6.844 13.161 1.00 85.81 102 VAL A C 1
ATOM 799 O O . VAL A 1 102 ? -8.975 -6.250 13.529 1.00 85.81 102 VAL A O 1
ATOM 802 N N . GLU A 1 103 ? -6.828 -6.782 13.852 1.00 86.00 103 GLU A N 1
ATOM 803 C CA . GLU A 1 103 ? -6.700 -6.038 15.109 1.00 86.00 103 GLU A CA 1
ATOM 804 C C . GLU A 1 103 ? -7.024 -4.546 14.929 1.00 86.00 103 GLU A C 1
ATOM 806 O O . GLU A 1 103 ? -7.777 -3.972 15.715 1.00 86.00 103 GLU A O 1
ATOM 811 N N . ARG A 1 104 ? -6.541 -3.918 13.847 1.00 83.31 104 ARG A N 1
ATOM 812 C CA . ARG A 1 104 ? -6.870 -2.518 13.527 1.00 83.31 104 ARG A CA 1
ATOM 813 C C . ARG A 1 104 ? -8.342 -2.316 13.175 1.00 83.31 104 ARG A C 1
ATOM 815 O O . ARG A 1 104 ? -8.889 -1.268 13.510 1.00 83.31 104 ARG A O 1
ATOM 822 N N . LEU A 1 105 ? -8.975 -3.278 12.503 1.00 83.94 105 LEU A N 1
ATOM 823 C CA . LEU A 1 105 ? -10.412 -3.248 12.220 1.00 83.94 105 LEU A CA 1
ATOM 824 C C . LEU A 1 105 ? -11.230 -3.359 13.511 1.00 83.94 105 LEU A C 1
ATOM 826 O O . LEU A 1 105 ? -12.132 -2.554 13.725 1.00 83.94 105 LEU A O 1
ATOM 830 N N . ILE A 1 106 ? -10.867 -4.284 14.402 1.00 87.06 106 ILE A N 1
ATOM 831 C CA . ILE A 1 106 ? -11.496 -4.433 15.721 1.00 87.06 106 ILE A CA 1
ATOM 832 C C . ILE A 1 106 ? -11.339 -3.146 16.532 1.00 87.06 106 ILE A C 1
ATOM 834 O O . ILE A 1 106 ? -12.315 -2.648 17.088 1.00 87.06 106 ILE A O 1
ATOM 838 N N . GLU A 1 107 ? -10.136 -2.576 16.579 1.00 87.50 107 GLU A N 1
ATOM 839 C CA . GLU A 1 107 ? -9.874 -1.325 17.293 1.00 87.50 107 GLU A CA 1
ATOM 840 C C . GLU A 1 107 ? -10.668 -0.154 16.703 1.00 87.50 107 GLU A C 1
ATOM 842 O O . GLU A 1 107 ? -11.209 0.666 17.445 1.00 87.50 107 GLU A O 1
ATOM 847 N N . LYS A 1 108 ? -10.797 -0.090 15.371 1.00 84.81 108 LYS A N 1
ATOM 848 C CA . LYS A 1 108 ? -11.647 0.902 14.708 1.00 84.81 108 LYS A CA 1
ATOM 849 C C . LYS A 1 108 ? -13.093 0.769 15.180 1.00 84.81 108 LYS A C 1
ATOM 851 O O . LYS A 1 108 ? -13.646 1.776 15.602 1.00 84.81 108 LYS A O 1
ATOM 856 N N . VAL A 1 109 ? -13.662 -0.441 15.167 1.00 85.69 109 VAL A N 1
ATOM 857 C CA . VAL A 1 109 ? -15.038 -0.707 15.628 1.00 85.69 109 VAL A CA 1
ATOM 858 C C . VAL A 1 109 ? -15.208 -0.358 17.109 1.00 85.69 109 VAL A C 1
ATOM 860 O O . VAL A 1 109 ? -16.180 0.293 17.475 1.00 85.69 109 VAL A O 1
ATOM 863 N N . ARG A 1 110 ? -14.243 -0.711 17.968 1.00 85.69 110 ARG A N 1
ATOM 864 C CA . ARG A 1 110 ? -14.281 -0.404 19.411 1.00 85.69 110 ARG A CA 1
ATOM 865 C C . ARG A 1 110 ? -14.264 1.090 19.727 1.00 85.69 110 ARG A C 1
ATOM 867 O O . ARG A 1 110 ? -14.811 1.492 20.748 1.00 85.69 110 ARG A O 1
ATOM 874 N N . ARG A 1 111 ? -13.621 1.905 18.887 1.00 86.69 111 ARG A N 1
ATOM 875 C CA . ARG A 1 111 ? -13.574 3.368 19.048 1.00 86.69 111 ARG A CA 1
ATOM 876 C C . ARG A 1 111 ? -14.830 4.074 18.558 1.00 86.69 111 ARG A C 1
ATOM 878 O O . ARG A 1 111 ? -14.971 5.270 18.806 1.00 86.69 111 ARG A O 1
ATOM 885 N N . MET A 1 112 ? -15.704 3.379 17.836 1.00 83.94 112 MET A N 1
ATOM 886 C CA . MET A 1 112 ? -16.935 3.982 17.352 1.00 83.94 112 MET A CA 1
ATOM 887 C C . MET A 1 112 ? -17.866 4.282 18.528 1.00 83.94 112 MET A C 1
ATOM 889 O O . MET A 1 112 ? -17.913 3.507 19.488 1.00 83.94 112 MET A O 1
ATOM 893 N N . PRO A 1 113 ? -18.606 5.402 18.482 1.00 80.00 113 PRO A N 1
ATOM 894 C CA . PRO A 1 113 ? -19.623 5.669 19.483 1.00 80.00 113 PRO A CA 1
ATOM 895 C C . PRO A 1 113 ? -20.621 4.510 19.512 1.00 80.00 113 PRO A C 1
ATOM 897 O O . PRO A 1 113 ? -21.012 3.990 18.467 1.00 80.00 113 PRO A O 1
ATOM 900 N N . VAL A 1 114 ? -21.030 4.107 20.719 1.00 82.50 114 VAL A N 1
ATOM 901 C CA . VAL A 1 114 ? -22.065 3.082 20.889 1.00 82.50 114 VAL A CA 1
ATOM 902 C C . VAL A 1 114 ? -23.291 3.526 20.092 1.00 82.50 114 VAL A C 1
ATOM 904 O O . VAL A 1 114 ? -23.754 4.646 20.327 1.00 82.50 114 VAL A O 1
ATOM 907 N N . PRO A 1 115 ? -23.820 2.697 19.176 1.00 81.81 115 PRO A N 1
ATOM 908 C CA . PRO A 1 115 ? -24.995 3.064 18.406 1.00 81.81 115 PRO A CA 1
ATOM 909 C C . PRO A 1 115 ? -26.164 3.262 19.366 1.00 81.81 115 PRO A C 1
ATOM 911 O O . PRO A 1 115 ? -26.541 2.336 20.088 1.00 81.81 115 PRO A O 1
ATOM 914 N N . ARG A 1 116 ? -26.718 4.474 19.420 1.00 80.38 116 ARG A N 1
ATOM 915 C CA . ARG A 1 116 ? -27.855 4.776 20.293 1.00 80.38 116 ARG A CA 1
ATOM 916 C C . ARG A 1 116 ? -29.088 5.057 19.452 1.00 80.38 116 ARG A C 1
ATOM 918 O O . ARG A 1 116 ? -29.038 5.852 18.519 1.00 80.38 116 ARG A O 1
ATOM 925 N N . ALA A 1 117 ? -30.206 4.425 19.801 1.00 78.50 117 ALA A N 1
ATOM 926 C CA . ALA A 1 117 ? -31.472 4.609 19.090 1.00 78.50 117 ALA A CA 1
ATOM 927 C C . ALA A 1 117 ? -31.986 6.061 19.161 1.00 78.50 117 ALA A C 1
ATOM 929 O O . ALA A 1 117 ? -32.682 6.511 18.257 1.00 78.50 117 ALA A O 1
ATOM 930 N N . ASP A 1 118 ? -31.608 6.804 20.205 1.00 84.88 118 ASP A N 1
ATOM 931 C CA . ASP A 1 118 ? -31.906 8.226 20.397 1.00 84.88 118 ASP A CA 1
ATOM 932 C C . ASP A 1 118 ? -30.946 9.169 19.645 1.00 84.88 118 ASP A C 1
ATOM 934 O O . ASP A 1 118 ? -31.147 10.382 19.662 1.00 84.88 118 ASP A O 1
ATOM 938 N N . ARG A 1 119 ? -29.912 8.637 18.975 1.00 81.62 119 ARG A N 1
ATOM 939 C CA . ARG A 1 119 ? -28.949 9.391 18.153 1.00 81.62 119 ARG A CA 1
ATOM 940 C C . ARG A 1 119 ? -28.686 8.673 16.838 1.00 81.62 119 ARG A C 1
ATOM 942 O O . ARG A 1 119 ? -27.700 7.941 16.695 1.00 81.62 119 ARG A O 1
ATOM 949 N N . LEU A 1 120 ? -29.578 8.896 15.877 1.00 83.12 120 LEU A N 1
ATOM 950 C CA . LEU A 1 120 ? -29.559 8.241 14.569 1.00 83.12 120 LEU A CA 1
ATOM 951 C C . LEU A 1 120 ? -28.224 8.408 13.828 1.00 83.12 120 LEU A C 1
ATOM 953 O O . LEU A 1 120 ? -27.848 7.504 13.086 1.00 83.12 120 LEU A O 1
ATOM 957 N N . GLU A 1 121 ? -27.469 9.489 14.065 1.00 82.56 121 GLU A N 1
ATOM 958 C CA . GLU A 1 121 ? -26.144 9.669 13.461 1.00 82.56 121 GLU A CA 1
ATOM 959 C C . GLU A 1 121 ? -25.176 8.555 13.883 1.00 82.56 121 GLU A C 1
ATOM 961 O O . GLU A 1 121 ? -24.486 7.990 13.042 1.00 82.56 121 GLU A O 1
ATOM 966 N N . THR A 1 122 ? -25.185 8.158 15.161 1.00 81.25 122 THR A N 1
ATOM 967 C CA . THR A 1 122 ? -24.318 7.078 15.672 1.00 81.25 122 THR A CA 1
ATOM 968 C C . THR A 1 122 ? -24.701 5.707 15.114 1.00 81.25 122 THR A C 1
ATOM 970 O O . THR A 1 122 ? -23.842 4.851 14.909 1.00 81.25 122 THR A O 1
ATOM 973 N N . LEU A 1 123 ? -25.992 5.503 14.830 1.00 80.31 123 LEU A N 1
ATOM 974 C CA . LEU A 1 123 ? -26.507 4.287 14.204 1.00 80.31 123 LEU A CA 1
ATOM 975 C C . LEU A 1 123 ? -26.082 4.207 12.730 1.00 80.31 123 LEU A C 1
ATOM 977 O O . LEU A 1 123 ? -25.645 3.153 12.270 1.00 80.31 123 LEU A O 1
ATOM 981 N N . ALA A 1 124 ? -26.168 5.331 12.013 1.00 81.44 124 ALA A N 1
ATOM 982 C CA . ALA A 1 124 ? -25.739 5.443 10.624 1.00 81.44 124 ALA A CA 1
ATOM 983 C C . ALA A 1 124 ? -24.217 5.283 10.483 1.00 81.44 124 ALA A C 1
ATOM 985 O O . ALA A 1 124 ? -23.761 4.499 9.655 1.00 81.44 124 ALA A O 1
ATOM 986 N N . GLU A 1 125 ? -23.428 5.968 11.318 1.00 80.31 125 GLU A N 1
ATOM 987 C CA . GLU A 1 125 ? -21.966 5.845 11.334 1.00 80.31 125 GLU A CA 1
ATOM 988 C C . GLU A 1 125 ? -21.523 4.398 11.562 1.00 80.31 125 GLU A C 1
ATOM 990 O O . GLU A 1 125 ? -20.654 3.916 10.837 1.00 80.31 125 GLU A O 1
ATOM 995 N N . PHE A 1 126 ? -22.147 3.693 12.515 1.00 79.25 126 PHE A N 1
ATOM 996 C CA . PHE A 1 126 ? -21.910 2.268 12.739 1.00 79.25 126 PHE A CA 1
ATOM 997 C C . PHE A 1 126 ? -22.270 1.428 11.516 1.00 79.25 126 PHE A C 1
ATOM 999 O O . PHE A 1 126 ? -21.423 0.682 11.036 1.00 79.25 126 PHE A O 1
ATOM 1006 N N . GLY A 1 127 ? -23.476 1.596 10.967 1.00 78.25 127 GLY A N 1
ATOM 1007 C CA . GLY A 1 127 ? -23.943 0.836 9.806 1.00 78.25 127 GLY A CA 1
ATOM 1008 C C . GLY A 1 127 ? -23.095 1.008 8.541 1.00 78.25 127 GLY A C 1
ATOM 1009 O O . GLY A 1 127 ? -23.018 0.081 7.749 1.00 78.25 127 GLY A O 1
ATOM 1010 N N . PHE A 1 128 ? -22.435 2.154 8.343 1.00 79.50 128 PHE A N 1
ATOM 1011 C CA . PHE A 1 128 ? -21.528 2.363 7.204 1.00 79.50 128 PHE A CA 1
ATOM 1012 C C . PHE A 1 128 ? -20.109 1.813 7.415 1.00 79.50 128 PHE A C 1
ATOM 1014 O O . PHE A 1 128 ? -19.321 1.781 6.467 1.00 79.50 128 PHE A O 1
ATOM 1021 N N . ALA A 1 129 ? -19.735 1.453 8.644 1.00 69.56 129 ALA A N 1
ATOM 1022 C CA . ALA A 1 129 ? -18.371 1.049 8.975 1.00 69.56 129 ALA A CA 1
ATOM 1023 C C . ALA A 1 129 ? -18.144 -0.470 9.024 1.00 69.56 129 ALA A C 1
ATOM 1025 O O . ALA A 1 129 ? -16.976 -0.876 8.987 1.00 69.56 129 ALA A O 1
ATOM 1026 N N . VAL A 1 130 ? -19.216 -1.263 9.128 1.00 63.56 130 VAL A N 1
ATOM 1027 C CA . VAL A 1 130 ? -19.239 -2.740 9.092 1.00 63.56 130 VAL A CA 1
ATOM 1028 C C . VAL A 1 130 ? -19.872 -3.248 7.805 1.00 63.56 130 VAL A C 1
ATOM 1030 O O . VAL A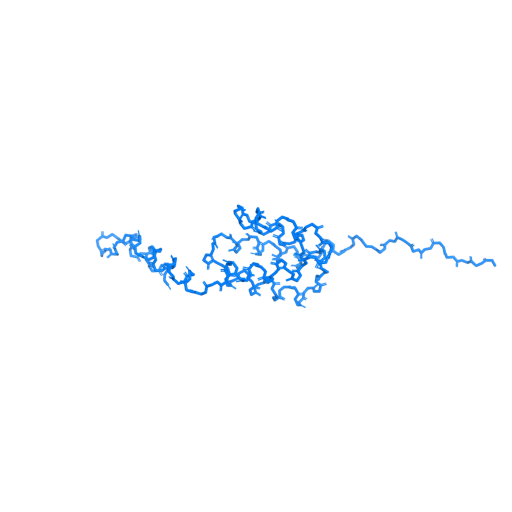 1 130 ? -19.424 -4.323 7.353 1.00 63.56 130 VAL A O 1
#

Organism: NCBI:txid199890